Protein AF-J4TBN6-F1 (afdb_monomer_lite)

Foldseek 3Di:
DDDPPPPPDPPDPVVVVVVVPDDDDDDDPVRLVVQLVVQQVCCCPVVVDGDDSVVSSVVVVVCCVPCVVVVVVVVVVVVVVVVVVVVVVVVVVVVVVDDDDPDPPPDD

Structure (mmCIF, N/CA/C/O backbone):
data_AF-J4TBN6-F1
#
_entry.id   AF-J4TBN6-F1
#
loop_
_atom_site.group_PDB
_atom_site.id
_atom_site.type_symbol
_atom_site.label_atom_id
_atom_site.label_alt_id
_atom_site.label_comp_id
_atom_site.label_asym_id
_atom_site.label_entity_id
_atom_site.label_seq_id
_atom_site.pdbx_PDB_ins_code
_atom_site.Cartn_x
_atom_site.Cartn_y
_atom_site.Cartn_z
_atom_site.occupancy
_atom_site.B_iso_or_equiv
_atom_site.auth_seq_id
_atom_site.auth_comp_id
_atom_site.auth_asym_id
_atom_site.auth_atom_id
_atom_site.pdbx_PDB_model_num
ATOM 1 N N . MET A 1 1 ? -21.302 -51.324 3.149 1.00 40.00 1 MET A N 1
ATOM 2 C CA . MET A 1 1 ? -21.276 -49.993 3.783 1.00 40.00 1 MET A CA 1
ATOM 3 C C . MET A 1 1 ? -19.807 -49.623 3.872 1.00 40.00 1 MET A C 1
ATOM 5 O O . MET A 1 1 ? -19.109 -50.168 4.711 1.00 40.00 1 MET A O 1
ATOM 9 N N . ILE A 1 2 ? -19.303 -48.912 2.863 1.00 38.12 2 ILE A N 1
ATOM 10 C CA . ILE A 1 2 ? -17.885 -48.548 2.760 1.00 38.12 2 ILE A CA 1
ATOM 11 C C . ILE A 1 2 ? -17.778 -47.158 3.381 1.00 38.12 2 ILE A C 1
ATOM 13 O O . ILE A 1 2 ? -18.569 -46.279 3.044 1.00 38.12 2 ILE A O 1
ATOM 17 N N . ASP A 1 3 ? -16.876 -47.028 4.341 1.00 37.00 3 ASP A N 1
ATOM 18 C CA . ASP A 1 3 ? -16.615 -45.826 5.123 1.00 37.00 3 ASP A CA 1
ATOM 19 C C . ASP A 1 3 ? -16.312 -44.617 4.209 1.00 37.00 3 ASP A C 1
ATOM 21 O O . ASP A 1 3 ? -15.371 -44.651 3.417 1.00 37.00 3 ASP A O 1
ATOM 25 N N . GLN A 1 4 ? -17.134 -43.562 4.284 1.00 44.75 4 GLN A N 1
ATOM 26 C CA . GLN A 1 4 ? -16.986 -42.313 3.513 1.00 44.75 4 GLN A CA 1
ATOM 27 C C . GLN A 1 4 ? -16.010 -41.312 4.167 1.00 44.75 4 GLN A C 1
ATOM 29 O O . GLN A 1 4 ? -15.967 -40.146 3.781 1.00 44.75 4 GLN A O 1
ATOM 34 N N . SER A 1 5 ? -15.199 -41.736 5.139 1.00 44.50 5 SER A N 1
ATOM 35 C CA . SER A 1 5 ? -14.432 -40.815 5.993 1.00 44.50 5 SER A CA 1
ATOM 36 C C . SER A 1 5 ? -13.014 -40.462 5.520 1.00 44.50 5 SER A C 1
ATOM 38 O O . SER A 1 5 ? -12.259 -39.874 6.289 1.00 44.50 5 SER A O 1
ATOM 40 N N . ILE A 1 6 ? -12.611 -40.756 4.278 1.00 46.12 6 ILE A N 1
ATOM 41 C CA . ILE A 1 6 ? -11.273 -40.375 3.778 1.00 46.12 6 ILE A CA 1
ATOM 42 C C . ILE A 1 6 ? -11.403 -39.501 2.531 1.00 46.12 6 ILE A C 1
ATOM 44 O O . ILE A 1 6 ? -11.061 -39.885 1.418 1.00 46.12 6 ILE A O 1
ATOM 48 N N . SER A 1 7 ? -11.915 -38.290 2.741 1.00 46.50 7 SER A N 1
ATOM 49 C CA . SER A 1 7 ? -11.823 -37.180 1.789 1.00 46.50 7 SER A CA 1
ATOM 50 C C . SER A 1 7 ? -11.083 -36.005 2.432 1.00 46.50 7 SER A C 1
ATOM 52 O O . SER A 1 7 ? -11.574 -34.878 2.440 1.00 46.50 7 SER A O 1
ATOM 54 N N . LEU A 1 8 ? -9.905 -36.263 3.007 1.00 50.66 8 LEU A N 1
ATOM 55 C CA . LEU A 1 8 ? -8.984 -35.216 3.446 1.00 50.66 8 LEU A CA 1
ATOM 56 C C . LEU A 1 8 ? -7.649 -35.348 2.702 1.00 50.66 8 LEU A C 1
ATOM 58 O O . LEU A 1 8 ? -7.060 -36.422 2.646 1.00 50.66 8 LEU A O 1
ATOM 62 N N . ASN A 1 9 ? -7.193 -34.206 2.184 1.00 48.22 9 ASN A N 1
ATOM 63 C CA . ASN A 1 9 ? -5.917 -33.928 1.519 1.00 48.22 9 ASN A CA 1
ATOM 64 C C . ASN A 1 9 ? -5.748 -34.370 0.060 1.00 48.22 9 ASN A C 1
ATOM 66 O O . ASN A 1 9 ? -4.960 -35.248 -0.274 1.00 48.22 9 ASN A O 1
ATOM 70 N N . HIS A 1 10 ? -6.375 -33.602 -0.834 1.00 48.94 10 HIS A N 1
ATOM 71 C CA . HIS A 1 10 ? -5.890 -33.414 -2.206 1.00 48.94 10 HIS A CA 1
ATOM 72 C C . HIS A 1 10 ? -5.493 -31.945 -2.450 1.00 48.94 10 HIS A C 1
ATOM 74 O O . HIS A 1 10 ? -5.914 -31.313 -3.416 1.00 48.94 10 HIS A O 1
ATOM 80 N N . GLN A 1 11 ? -4.712 -31.359 -1.534 1.00 49.50 11 GLN A N 1
ATOM 81 C CA . GLN A 1 11 ? -4.105 -30.046 -1.768 1.00 49.50 11 GLN A CA 1
ATOM 82 C C . GLN A 1 11 ? -3.011 -30.194 -2.836 1.00 49.50 11 GLN A C 1
ATOM 84 O O . GLN A 1 11 ? -1.988 -30.833 -2.604 1.00 49.50 11 GLN A O 1
ATOM 89 N N . SER A 1 12 ? -3.248 -29.634 -4.025 1.00 54.91 12 SER A N 1
ATOM 90 C CA . SER A 1 12 ? -2.287 -29.629 -5.133 1.00 54.91 12 SER A CA 1
ATOM 91 C C . SER A 1 12 ? -0.960 -28.959 -4.721 1.00 54.91 12 SER A C 1
ATOM 93 O O . SER A 1 12 ? -1.002 -27.930 -4.039 1.00 54.91 12 SER A O 1
ATOM 95 N N . PRO A 1 13 ? 0.207 -29.471 -5.164 1.00 59.28 13 PRO A N 1
ATOM 96 C CA . PRO A 1 13 ? 1.528 -28.976 -4.752 1.00 59.28 13 PRO A CA 1
ATOM 97 C C . PRO A 1 13 ? 1.748 -27.469 -4.981 1.00 59.28 13 PRO A C 1
ATOM 99 O O . PRO A 1 13 ? 2.519 -26.837 -4.260 1.00 59.28 13 PRO A O 1
ATOM 102 N N . ASP A 1 14 ? 1.048 -26.874 -5.948 1.00 61.84 14 ASP A N 1
ATOM 103 C CA . ASP A 1 14 ? 1.165 -25.450 -6.276 1.00 61.84 14 ASP A CA 1
ATOM 104 C C . ASP A 1 14 ? 0.526 -24.516 -5.234 1.00 61.84 14 ASP A C 1
ATOM 106 O O . ASP A 1 14 ? 0.963 -23.373 -5.094 1.00 61.84 14 ASP A O 1
ATOM 110 N N . ARG A 1 15 ? -0.462 -24.984 -4.453 1.00 59.94 15 ARG A N 1
ATOM 111 C CA . ARG A 1 15 ? -1.034 -24.198 -3.340 1.00 59.94 15 ARG A CA 1
ATOM 112 C C . ARG A 1 15 ? -0.039 -24.047 -2.191 1.00 59.94 15 ARG A C 1
ATOM 114 O O . ARG A 1 15 ? 0.162 -22.932 -1.721 1.00 59.94 15 ARG A O 1
ATOM 121 N N . ILE A 1 16 ? 0.638 -25.139 -1.831 1.00 60.50 16 ILE A N 1
ATOM 122 C CA . ILE A 1 16 ? 1.625 -25.172 -0.741 1.00 60.50 16 ILE A CA 1
ATOM 123 C C . ILE A 1 16 ? 2.788 -24.216 -1.043 1.00 60.50 16 ILE A C 1
ATOM 125 O O . ILE A 1 16 ? 3.156 -23.408 -0.196 1.00 60.50 16 ILE A O 1
ATOM 129 N N . ARG A 1 17 ? 3.302 -24.215 -2.284 1.00 63.88 17 ARG A N 1
ATOM 130 C CA . ARG A 1 17 ? 4.362 -23.273 -2.695 1.00 63.88 17 ARG A CA 1
ATOM 131 C C . ARG A 1 17 ? 3.918 -21.815 -2.635 1.00 63.88 17 ARG A C 1
ATOM 133 O O . ARG A 1 17 ? 4.703 -20.948 -2.274 1.00 63.88 17 ARG A O 1
ATOM 140 N N . LYS A 1 18 ? 2.672 -21.522 -3.008 1.00 59.19 18 LYS A N 1
ATOM 141 C CA . LYS A 1 18 ? 2.157 -20.149 -3.000 1.00 59.19 18 LYS A CA 1
ATOM 142 C C . LYS A 1 18 ? 2.018 -19.606 -1.575 1.00 59.19 18 LYS A C 1
ATOM 144 O O . LYS A 1 18 ? 2.374 -18.457 -1.332 1.00 59.19 18 LYS A O 1
ATOM 149 N N . GLU A 1 19 ? 1.543 -20.434 -0.649 1.00 56.00 19 GLU A N 1
ATOM 150 C CA . GLU A 1 19 ? 1.407 -20.100 0.775 1.00 56.00 19 GLU A CA 1
ATOM 151 C C . GLU A 1 19 ? 2.773 -19.953 1.472 1.00 56.00 19 GLU A C 1
ATOM 153 O O . GLU A 1 19 ? 2.926 -19.093 2.333 1.00 56.00 19 GLU A O 1
ATOM 158 N N . GLU A 1 20 ? 3.793 -20.707 1.050 1.00 59.59 20 GLU A N 1
ATOM 159 C CA . GLU A 1 20 ? 5.168 -20.589 1.564 1.00 59.59 20 GLU A CA 1
ATOM 160 C C . GLU A 1 20 ? 5.874 -19.291 1.112 1.00 59.59 20 GLU A C 1
ATOM 162 O O . GLU A 1 20 ? 6.689 -18.728 1.846 1.00 59.59 20 GLU A O 1
ATOM 167 N N . ILE A 1 21 ? 5.534 -18.776 -0.076 1.00 65.19 21 ILE A N 1
ATOM 168 C CA . ILE A 1 21 ? 6.125 -17.547 -0.638 1.00 65.19 21 ILE A CA 1
ATOM 169 C C . ILE A 1 21 ? 5.387 -16.290 -0.148 1.00 65.19 21 ILE A C 1
ATOM 171 O O . ILE A 1 21 ? 6.007 -15.247 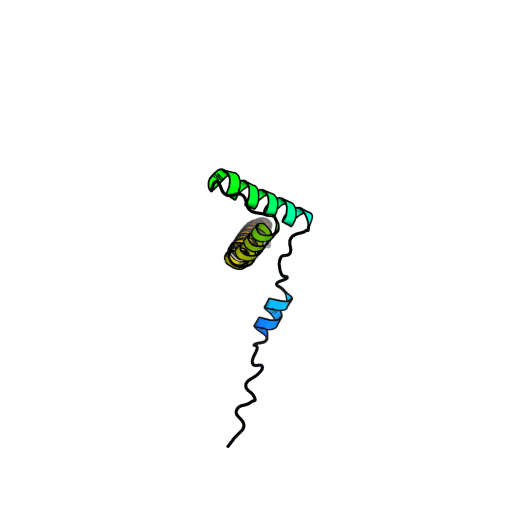0.081 1.00 65.19 21 ILE A O 1
ATOM 175 N N . MET A 1 22 ? 4.064 -16.363 0.020 1.00 64.94 22 MET A N 1
ATOM 176 C CA . MET A 1 22 ? 3.248 -15.223 0.435 1.00 64.94 22 MET A CA 1
ATOM 177 C C . MET A 1 22 ? 3.230 -15.082 1.956 1.00 64.94 22 MET A C 1
ATOM 179 O O . MET A 1 22 ? 2.333 -15.574 2.639 1.00 64.94 22 MET A O 1
ATOM 183 N N . LYS A 1 23 ? 4.198 -14.339 2.498 1.00 68.69 23 LYS A N 1
ATOM 184 C CA . LYS A 1 23 ? 4.114 -13.892 3.891 1.00 68.69 23 LYS A CA 1
ATOM 185 C C . LYS A 1 23 ? 2.915 -12.970 4.072 1.00 68.69 23 LYS A C 1
ATOM 187 O O . LYS A 1 23 ? 2.710 -12.045 3.283 1.00 68.69 23 LYS A O 1
ATOM 192 N N . LYS A 1 24 ? 2.167 -13.193 5.154 1.00 70.69 24 LYS A N 1
ATOM 193 C CA . LYS A 1 24 ? 1.173 -12.231 5.625 1.00 70.69 24 LYS A CA 1
ATOM 194 C C . LYS A 1 24 ? 1.874 -10.888 5.831 1.00 70.69 24 LYS A C 1
ATOM 196 O O . LYS A 1 24 ? 2.924 -10.826 6.472 1.00 70.69 24 LYS A O 1
ATOM 201 N N . ILE A 1 25 ? 1.324 -9.833 5.241 1.00 77.81 25 ILE A N 1
ATOM 202 C CA . ILE A 1 25 ? 1.830 -8.481 5.458 1.00 77.81 25 ILE A CA 1
ATOM 203 C C . ILE A 1 25 ? 1.394 -8.077 6.861 1.00 77.81 25 ILE A C 1
ATOM 205 O O . ILE A 1 25 ? 0.201 -7.974 7.138 1.00 77.81 25 ILE A O 1
ATOM 209 N N . GLU A 1 26 ? 2.365 -7.874 7.741 1.00 82.50 26 GLU A N 1
ATOM 210 C CA . GLU A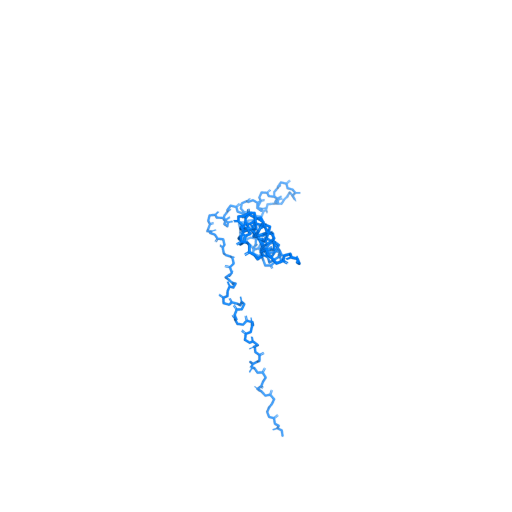 1 26 ? 2.129 -7.391 9.095 1.00 82.50 26 GLU A CA 1
ATOM 211 C C . GLU A 1 26 ? 2.669 -5.972 9.230 1.00 82.50 26 GLU A C 1
ATOM 213 O O . GLU A 1 26 ? 3.800 -5.671 8.841 1.00 82.50 26 GLU A O 1
ATOM 218 N N . PHE A 1 27 ? 1.851 -5.084 9.787 1.00 87.38 27 PHE A N 1
ATOM 219 C CA . PHE A 1 27 ? 2.292 -3.738 10.118 1.00 87.38 27 PHE A CA 1
ATOM 220 C C . PHE A 1 27 ? 3.217 -3.769 11.336 1.00 87.38 27 PHE A C 1
ATOM 222 O O . PHE A 1 27 ? 2.975 -4.502 12.297 1.00 87.38 27 PHE A O 1
ATOM 229 N N . SER A 1 28 ? 4.236 -2.903 11.344 1.00 93.31 28 SER A N 1
ATOM 230 C CA . SER A 1 28 ? 4.940 -2.599 12.592 1.00 93.31 28 SER A CA 1
ATOM 231 C C . SER A 1 28 ? 3.965 -1.974 13.598 1.00 93.31 28 SER A C 1
ATOM 233 O O . SER A 1 28 ? 2.929 -1.417 13.217 1.00 93.31 28 SER A O 1
ATOM 235 N N . LYS A 1 29 ? 4.293 -2.028 14.893 1.00 93.19 29 LYS A N 1
ATOM 236 C CA . LYS A 1 29 ? 3.440 -1.438 15.939 1.00 93.19 29 LYS A CA 1
ATOM 237 C C . LYS A 1 29 ? 3.229 0.061 15.715 1.00 93.19 29 LYS A C 1
ATOM 239 O O . LYS A 1 29 ? 2.124 0.568 15.891 1.00 93.19 29 LYS A O 1
ATOM 244 N N . GLU A 1 30 ? 4.273 0.752 15.275 1.00 95.69 30 GLU A N 1
ATOM 245 C CA . GLU A 1 30 ? 4.283 2.186 14.990 1.00 95.69 30 GLU A CA 1
ATOM 246 C C . GLU A 1 30 ? 3.417 2.509 13.766 1.00 95.69 30 GLU A C 1
ATOM 248 O O . GLU A 1 30 ? 2.606 3.440 13.796 1.00 95.69 30 GLU A O 1
ATOM 253 N N . ALA A 1 31 ? 3.538 1.705 12.703 1.00 95.31 31 ALA A N 1
ATOM 254 C CA . ALA A 1 31 ? 2.708 1.834 11.511 1.00 95.31 31 ALA A CA 1
ATOM 255 C C . ALA A 1 31 ? 1.228 1.594 11.838 1.00 95.31 31 ALA A C 1
ATOM 257 O O . ALA A 1 31 ? 0.384 2.423 11.490 1.00 95.31 31 ALA A O 1
ATOM 258 N N . LYS A 1 32 ? 0.915 0.524 12.585 1.00 95.56 32 LYS A N 1
ATOM 259 C CA . LYS A 1 32 ? -0.454 0.219 13.024 1.00 95.56 32 LYS A CA 1
ATOM 260 C C . LYS A 1 32 ? -1.042 1.384 13.821 1.00 95.56 32 LYS A C 1
ATOM 262 O O . LYS A 1 32 ? -2.124 1.858 13.487 1.00 95.56 32 LYS A O 1
ATOM 267 N N . ALA A 1 33 ? -0.311 1.907 14.809 1.00 97.12 33 ALA A N 1
ATOM 268 C CA . ALA A 1 33 ? -0.758 3.041 15.621 1.00 97.12 33 ALA A CA 1
ATOM 269 C C . ALA A 1 33 ? -1.036 4.301 14.779 1.00 97.12 33 ALA A C 1
ATOM 271 O O . ALA A 1 33 ? -2.025 5.003 15.005 1.00 97.12 33 ALA A O 1
ATOM 272 N N . THR A 1 34 ? -0.197 4.567 13.776 1.00 98.19 34 THR A N 1
ATOM 273 C CA . THR A 1 34 ? -0.347 5.717 12.869 1.00 98.19 34 THR A CA 1
ATOM 274 C C . THR A 1 34 ? -1.597 5.592 11.997 1.00 98.19 34 THR A C 1
ATOM 276 O O . THR A 1 34 ? -2.359 6.554 11.847 1.00 98.19 34 THR A O 1
ATOM 279 N N . ILE A 1 35 ? -1.839 4.399 11.450 1.00 97.31 35 ILE A N 1
ATOM 280 C CA . ILE A 1 35 ? -3.012 4.121 10.618 1.00 97.31 35 ILE A CA 1
ATOM 281 C C . ILE A 1 35 ? -4.285 4.182 11.466 1.00 97.31 35 ILE A C 1
ATOM 283 O O . ILE A 1 35 ? -5.228 4.873 11.093 1.00 97.31 35 ILE A O 1
ATOM 287 N N . VAL A 1 36 ? -4.286 3.555 12.644 1.00 98.12 36 VAL A N 1
ATOM 288 C CA . VAL A 1 36 ? -5.406 3.598 13.598 1.00 98.12 36 VAL A CA 1
ATOM 289 C C . VAL A 1 36 ? -5.763 5.035 13.974 1.00 98.12 36 VAL A C 1
ATOM 291 O O . VAL A 1 36 ? -6.933 5.403 13.949 1.00 98.12 36 VAL A O 1
ATOM 294 N N . SER A 1 37 ? -4.768 5.878 14.264 1.00 98.25 37 SER A N 1
ATOM 295 C CA . SER A 1 37 ? -4.988 7.306 14.527 1.00 98.25 37 SER A CA 1
ATOM 296 C C . SER A 1 37 ? -5.632 8.024 13.334 1.00 98.25 37 SER A C 1
ATOM 298 O O . SER A 1 37 ? -6.538 8.839 13.504 1.00 98.25 37 SER A O 1
ATOM 300 N N . SER A 1 38 ? -5.220 7.680 12.112 1.00 98.38 38 SER A N 1
ATOM 301 C CA . SER A 1 38 ? -5.777 8.263 10.888 1.00 98.38 38 SER A CA 1
ATOM 302 C C . SER A 1 38 ? -7.218 7.817 10.624 1.00 98.38 38 SER A C 1
ATOM 304 O O . SER A 1 38 ? -8.035 8.652 10.248 1.00 98.38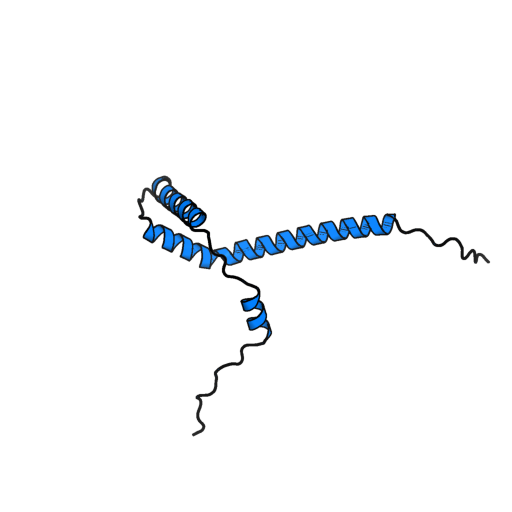 38 SER A O 1
ATOM 306 N N . ILE A 1 39 ? -7.550 6.545 10.877 1.00 98.25 39 ILE A N 1
ATOM 307 C CA . ILE A 1 39 ? -8.924 6.022 10.789 1.00 98.25 39 ILE A CA 1
ATOM 308 C C . ILE A 1 39 ? -9.827 6.766 11.776 1.00 98.25 39 ILE A C 1
ATOM 310 O O . ILE A 1 39 ? -10.871 7.276 11.383 1.00 98.25 39 ILE A O 1
ATOM 314 N N . ARG A 1 40 ? -9.401 6.899 13.039 1.00 98.38 40 ARG A N 1
ATOM 315 C CA . ARG A 1 40 ? -10.154 7.644 14.062 1.00 98.38 40 ARG A CA 1
ATOM 316 C C . ARG A 1 40 ? -10.412 9.083 13.637 1.00 98.38 40 ARG A C 1
ATOM 318 O O . ARG A 1 40 ? -11.548 9.536 13.699 1.00 98.38 40 ARG A O 1
ATOM 325 N N . ARG A 1 41 ? -9.371 9.768 13.150 1.00 98.38 41 ARG A N 1
ATOM 326 C CA . ARG A 1 41 ? -9.489 11.146 12.660 1.00 98.38 41 ARG A CA 1
ATOM 327 C C . ARG A 1 41 ? -10.482 11.251 11.508 1.00 98.38 41 ARG A C 1
ATOM 329 O O . ARG A 1 41 ? -11.291 12.160 11.524 1.00 98.38 41 ARG A O 1
ATOM 336 N N . TYR A 1 42 ? -10.445 10.331 10.546 1.00 98.50 42 TYR A N 1
ATOM 337 C CA . TYR A 1 42 ? -11.393 10.331 9.430 1.00 98.50 42 TYR A CA 1
ATOM 338 C C . TYR A 1 42 ? -12.845 10.181 9.906 1.00 98.50 42 TYR A C 1
ATOM 340 O O . TYR A 1 42 ? -13.721 10.899 9.440 1.00 98.50 42 TYR A O 1
ATOM 348 N N . PHE A 1 43 ? -13.108 9.284 10.861 1.00 98.31 43 PHE A N 1
ATOM 349 C CA . PHE A 1 43 ? -14.444 9.137 11.447 1.00 98.31 43 PHE A CA 1
ATOM 350 C C . PHE A 1 43 ? -14.905 10.417 12.156 1.00 98.31 43 PHE A C 1
ATOM 352 O O . PHE A 1 43 ? -16.050 10.832 11.991 1.00 98.31 43 PHE A O 1
ATOM 359 N N . GLU A 1 44 ? -14.008 11.073 12.892 1.00 97.94 44 GLU A N 1
ATOM 360 C CA . GLU A 1 44 ? -14.327 12.321 13.585 1.00 97.94 44 GLU A CA 1
ATOM 361 C C . GLU A 1 44 ? -14.568 13.478 12.605 1.00 97.94 44 GLU A C 1
ATOM 363 O O . GLU A 1 44 ? -15.514 14.236 12.795 1.00 97.94 44 GLU A O 1
ATOM 368 N N . THR A 1 45 ? -13.753 13.620 11.553 1.00 98.25 45 THR A N 1
ATOM 369 C CA . THR A 1 45 ? -13.839 14.769 10.634 1.00 98.25 45 THR A CA 1
ATOM 370 C C . THR A 1 45 ? -14.890 14.603 9.547 1.00 98.25 45 THR A C 1
ATOM 372 O O . THR A 1 45 ? -15.580 15.567 9.229 1.00 98.25 45 THR A O 1
ATOM 375 N N . GLU A 1 46 ? -15.020 13.406 8.975 1.00 98.31 46 GLU A N 1
ATOM 376 C CA . GLU A 1 46 ? -15.874 13.177 7.804 1.00 98.31 46 GLU A CA 1
ATOM 377 C C . GLU A 1 46 ? -17.235 12.584 8.163 1.00 98.31 46 GLU A C 1
ATOM 379 O O . GLU A 1 46 ? -18.192 12.745 7.408 1.00 98.31 46 GLU A O 1
ATOM 384 N N . LEU A 1 47 ? -17.331 11.875 9.292 1.00 97.62 47 LEU A N 1
ATOM 385 C CA . LEU A 1 47 ? -18.539 11.137 9.677 1.00 97.62 47 LEU A CA 1
ATOM 386 C C . LEU A 1 47 ? -19.185 11.656 10.969 1.00 97.62 47 LEU A C 1
ATOM 388 O O . LEU A 1 47 ? -20.227 11.128 11.352 1.00 97.62 47 LEU A O 1
ATOM 392 N N . ASP A 1 48 ? -18.590 12.661 11.626 1.00 97.62 48 ASP A N 1
ATOM 393 C CA . ASP A 1 48 ? -19.017 13.201 12.930 1.00 97.62 48 ASP A CA 1
ATOM 394 C C . ASP A 1 48 ? -19.201 12.096 13.994 1.00 97.62 48 ASP A C 1
ATOM 396 O O . ASP A 1 48 ? -20.125 12.095 14.810 1.00 97.62 48 ASP A O 1
ATOM 400 N N . GLN A 1 49 ? -18.326 11.085 13.954 1.00 97.62 49 GLN A N 1
ATOM 401 C CA . GLN A 1 49 ? -18.353 9.932 14.851 1.00 97.62 49 GLN A CA 1
ATOM 402 C C . GLN A 1 49 ? -17.003 9.758 15.534 1.00 97.62 49 GLN A C 1
ATOM 404 O O . GLN A 1 49 ? -15.980 9.596 14.880 1.00 97.62 49 GLN A O 1
ATOM 409 N N . SER A 1 50 ? -16.985 9.704 16.867 1.00 96.94 50 SER A N 1
ATOM 410 C CA . SER A 1 50 ? -15.771 9.318 17.590 1.00 96.94 50 SER A CA 1
ATOM 411 C C . SER A 1 50 ? -15.752 7.811 17.816 1.00 96.94 50 SER A C 1
ATOM 413 O O . SER A 1 50 ? -16.681 7.237 18.390 1.00 96.94 50 SER A O 1
ATOM 415 N N . ILE A 1 51 ? -14.671 7.166 17.379 1.00 97.88 51 ILE A N 1
ATOM 416 C CA . ILE A 1 51 ? -14.428 5.742 17.603 1.00 97.88 51 ILE A CA 1
ATOM 417 C C . ILE A 1 51 ? -13.142 5.524 18.403 1.00 97.88 51 ILE A C 1
ATOM 419 O O . ILE A 1 51 ? -12.147 6.251 18.294 1.00 97.88 51 ILE A O 1
ATOM 423 N N . GLY A 1 52 ? -13.170 4.492 19.246 1.00 97.62 52 GLY A N 1
ATOM 424 C CA . GLY A 1 52 ? -12.028 4.094 20.061 1.00 97.62 52 GLY A CA 1
ATOM 425 C C . GLY A 1 52 ? -10.918 3.417 19.252 1.00 97.62 52 GLY A C 1
ATOM 426 O O . GLY A 1 52 ? -11.075 3.084 18.076 1.00 97.62 52 GLY A O 1
ATOM 427 N N . VAL A 1 53 ? -9.795 3.151 19.921 1.00 97.50 53 VAL A N 1
ATOM 428 C CA . VAL A 1 53 ? -8.636 2.451 19.339 1.00 97.50 53 VAL A CA 1
ATOM 429 C C . VAL A 1 53 ? -9.014 1.047 18.861 1.00 97.50 53 VAL A C 1
ATOM 431 O O . VAL A 1 53 ? -8.740 0.708 17.718 1.00 97.50 53 VAL A O 1
ATOM 434 N N . LEU A 1 54 ? -9.709 0.261 19.690 1.00 97.62 54 LEU A N 1
ATOM 435 C CA . LEU A 1 54 ? -10.027 -1.133 19.368 1.00 97.62 54 LEU A CA 1
ATOM 436 C C . LEU A 1 54 ? -10.955 -1.288 18.139 1.00 97.62 54 LEU A C 1
ATOM 438 O O . LEU A 1 54 ? -10.585 -2.030 17.234 1.00 97.62 54 LEU A O 1
ATOM 442 N N . PRO A 1 55 ? -12.092 -0.566 18.016 1.00 97.69 55 PRO A N 1
ATOM 443 C CA . PRO A 1 55 ? -12.888 -0.591 16.784 1.00 97.69 55 PRO A CA 1
ATOM 444 C C . PRO A 1 55 ? -12.100 -0.162 15.541 1.00 97.69 55 PRO A C 1
ATOM 446 O O . PRO A 1 55 ? -12.298 -0.708 14.463 1.00 97.69 55 PRO A O 1
ATOM 449 N N . SER A 1 56 ? -11.180 0.791 15.695 1.00 98.00 56 SER A N 1
ATOM 450 C CA . SER A 1 56 ? -10.336 1.262 14.594 1.00 98.00 56 SER A CA 1
ATOM 451 C C . SER A 1 56 ? -9.311 0.216 14.159 1.00 98.00 56 SER A C 1
ATOM 453 O O . SER A 1 56 ? -9.024 0.102 12.971 1.00 98.00 56 SER A O 1
ATOM 455 N N . GLU A 1 57 ? -8.777 -0.567 15.099 1.00 97.25 57 GLU A N 1
ATOM 456 C CA . GLU A 1 57 ? -7.941 -1.725 14.779 1.00 97.25 57 GLU A CA 1
ATOM 457 C C . GLU A 1 57 ? -8.730 -2.795 14.024 1.00 97.25 57 GLU A C 1
ATOM 459 O O . GLU A 1 57 ? -8.237 -3.295 13.020 1.00 97.25 57 GLU A O 1
ATOM 464 N N . PHE A 1 58 ? -9.968 -3.088 14.430 1.00 96.81 58 PHE A N 1
ATOM 465 C CA . PHE A 1 58 ? -10.810 -4.041 13.700 1.00 96.81 58 PHE A CA 1
ATOM 466 C C . PHE A 1 58 ? -11.149 -3.569 12.287 1.00 96.81 58 PHE A C 1
ATOM 468 O O . PHE A 1 58 ? -11.156 -4.376 11.363 1.00 96.81 58 PHE A O 1
ATOM 475 N N . LEU A 1 59 ? -11.397 -2.270 12.098 1.00 96.88 59 LEU A N 1
ATOM 476 C CA . LEU A 1 59 ? -11.595 -1.700 10.764 1.00 96.88 59 LEU A CA 1
ATOM 477 C C . LEU A 1 59 ? -10.334 -1.818 9.906 1.00 96.88 59 LEU A C 1
ATOM 479 O O . LEU A 1 59 ? -10.431 -2.163 8.732 1.00 96.88 59 LEU A O 1
ATOM 483 N N . LEU A 1 60 ? -9.156 -1.556 10.482 1.00 95.62 60 LEU A N 1
ATOM 484 C CA . LEU A 1 60 ? -7.888 -1.761 9.785 1.00 95.62 60 LEU A CA 1
ATOM 485 C C . LEU A 1 60 ? -7.725 -3.220 9.349 1.00 95.62 60 LEU A C 1
ATOM 487 O O . LEU A 1 60 ? -7.417 -3.462 8.185 1.00 95.62 60 LEU A O 1
ATOM 491 N N . ASP A 1 61 ? -7.953 -4.170 10.255 1.00 93.88 61 ASP A N 1
ATOM 492 C CA . ASP A 1 61 ? -7.823 -5.598 9.960 1.00 93.88 61 ASP A CA 1
ATOM 493 C C . ASP A 1 61 ? -8.829 -6.028 8.873 1.00 93.88 61 ASP A C 1
ATOM 495 O O . ASP A 1 61 ? -8.447 -6.678 7.902 1.00 93.88 61 ASP A O 1
ATOM 499 N N . PHE A 1 62 ? -10.081 -5.561 8.954 1.00 95.31 62 PHE A N 1
ATOM 500 C CA . PHE A 1 62 ? -11.105 -5.796 7.932 1.00 95.31 62 PHE A CA 1
ATOM 501 C C . PHE A 1 62 ? -10.682 -5.278 6.550 1.00 95.31 62 PHE A C 1
ATOM 503 O O . PHE A 1 62 ? -10.740 -6.013 5.568 1.00 95.31 62 PHE A O 1
ATOM 510 N N . PHE A 1 63 ? -10.216 -4.030 6.448 1.00 94.25 63 PHE A N 1
ATOM 511 C CA . PHE A 1 63 ? -9.767 -3.495 5.161 1.00 94.25 63 PHE A CA 1
ATOM 512 C C . PHE A 1 63 ? -8.507 -4.200 4.650 1.00 94.25 63 PHE A C 1
ATOM 514 O O . PHE A 1 63 ? -8.381 -4.437 3.450 1.00 94.25 63 PHE A O 1
ATOM 521 N N . ALA A 1 64 ? -7.574 -4.559 5.531 1.00 91.44 64 ALA A N 1
ATOM 522 C CA . ALA A 1 64 ? -6.388 -5.306 5.131 1.00 91.44 64 ALA A CA 1
ATOM 523 C C . ALA A 1 64 ? -6.763 -6.648 4.4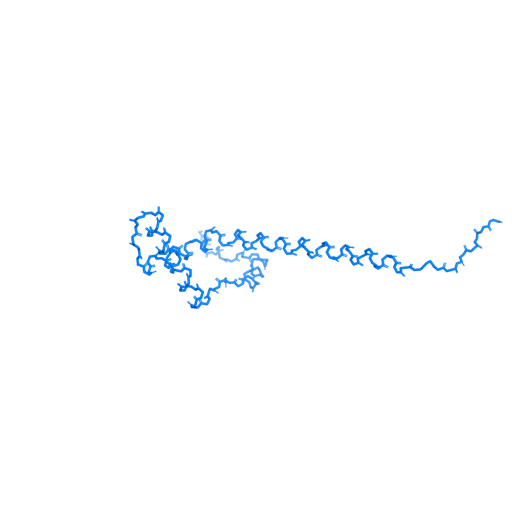77 1.00 91.44 64 ALA A C 1
ATOM 525 O O . ALA A 1 64 ? -6.191 -6.990 3.439 1.00 91.44 64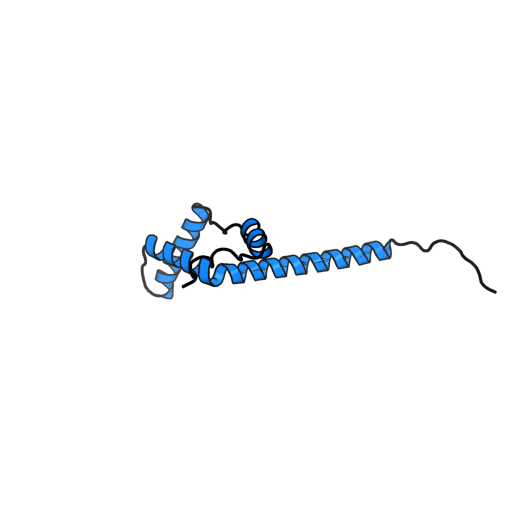 ALA A O 1
ATOM 526 N N . ASP A 1 65 ? -7.755 -7.349 5.025 1.00 89.88 65 ASP A N 1
ATOM 527 C CA . ASP A 1 65 ? -8.227 -8.627 4.491 1.00 89.88 65 ASP A CA 1
ATOM 528 C C . ASP A 1 65 ? -9.052 -8.458 3.198 1.00 89.88 65 ASP A C 1
ATOM 530 O O . ASP A 1 65 ? -8.815 -9.175 2.224 1.00 89.88 65 ASP A O 1
ATOM 534 N N . GLU A 1 66 ? -9.959 -7.476 3.137 1.00 93.69 66 GLU A N 1
ATOM 535 C CA . GLU A 1 66 ? -10.862 -7.293 1.988 1.00 93.69 66 GLU A CA 1
ATOM 536 C C . GLU A 1 66 ? -10.180 -6.667 0.763 1.00 93.69 66 GLU A C 1
ATOM 538 O O . GLU A 1 66 ? -10.414 -7.082 -0.373 1.00 93.69 66 GLU A O 1
ATOM 543 N N . ILE A 1 67 ? -9.332 -5.651 0.962 1.00 92.50 67 ILE A N 1
ATOM 544 C CA . ILE A 1 67 ? -8.748 -4.871 -0.145 1.00 92.50 67 ILE A CA 1
ATOM 545 C C . ILE A 1 67 ? -7.227 -4.993 -0.250 1.00 92.50 67 ILE A C 1
ATOM 547 O O . ILE A 1 67 ? -6.664 -4.663 -1.299 1.00 92.50 67 ILE A O 1
ATOM 551 N N . GLY A 1 68 ? -6.536 -5.504 0.774 1.00 90.31 68 GLY A N 1
ATOM 552 C CA . GLY A 1 68 ? -5.071 -5.560 0.795 1.00 90.31 68 GLY A CA 1
ATOM 553 C C . GLY A 1 68 ? -4.476 -6.374 -0.356 1.00 90.31 68 GLY A C 1
ATOM 554 O O . GLY A 1 68 ? -3.539 -5.922 -1.018 1.00 90.31 68 GLY A O 1
ATOM 555 N N . ALA A 1 69 ? -5.062 -7.535 -0.670 1.00 90.06 69 ALA A N 1
ATOM 556 C CA . ALA A 1 69 ? -4.599 -8.381 -1.771 1.00 90.06 69 ALA A CA 1
ATOM 557 C C . ALA A 1 69 ? -4.729 -7.695 -3.141 1.00 90.06 69 ALA A C 1
ATOM 559 O O . ALA A 1 69 ? -3.884 -7.897 -4.015 1.00 90.06 69 ALA A O 1
ATOM 560 N N . HIS A 1 70 ? -5.757 -6.866 -3.339 1.00 93.62 70 HIS A N 1
ATOM 561 C CA . HIS A 1 70 ? -5.955 -6.137 -4.591 1.00 93.62 70 HIS A CA 1
ATOM 562 C C . HIS A 1 70 ? -4.834 -5.120 -4.827 1.00 93.62 70 HIS A C 1
ATOM 564 O O . HIS A 1 70 ? -4.194 -5.156 -5.880 1.00 93.62 70 HIS A O 1
ATOM 570 N N . TYR A 1 71 ? -4.541 -4.279 -3.830 1.00 94.69 71 TYR A N 1
ATOM 571 C CA . TYR A 1 71 ? -3.455 -3.299 -3.917 1.00 94.69 71 TYR A CA 1
ATOM 572 C C . TYR A 1 71 ? -2.083 -3.963 -4.035 1.00 94.69 71 TYR A C 1
ATOM 574 O O . TYR A 1 71 ? -1.274 -3.556 -4.868 1.00 94.69 71 TYR A O 1
ATOM 582 N N . TYR A 1 72 ? -1.829 -5.020 -3.259 1.00 91.88 72 TYR A N 1
ATOM 583 C CA . TYR A 1 72 ? -0.564 -5.750 -3.319 1.00 91.88 72 TYR A CA 1
ATOM 584 C C . TYR A 1 72 ? -0.316 -6.364 -4.704 1.00 91.88 72 TYR A C 1
ATOM 586 O O . TYR A 1 72 ? 0.752 -6.185 -5.291 1.00 91.88 72 TYR A O 1
ATOM 594 N N . ASN A 1 73 ? -1.323 -7.041 -5.265 1.00 93.56 73 ASN A N 1
ATOM 595 C CA . ASN A 1 73 ? -1.216 -7.655 -6.586 1.00 93.56 73 ASN A CA 1
ATOM 596 C C . ASN A 1 73 ? -1.052 -6.613 -7.697 1.00 93.56 73 ASN A C 1
ATOM 598 O O . ASN A 1 73 ? -0.305 -6.860 -8.643 1.00 93.56 73 ASN A O 1
ATOM 602 N N . GLN A 1 74 ? -1.725 -5.463 -7.596 1.00 97.06 74 GLN A N 1
ATOM 603 C CA . GLN A 1 74 ? -1.525 -4.367 -8.542 1.00 97.06 74 GLN A CA 1
ATOM 604 C C . GLN A 1 74 ? -0.085 -3.847 -8.471 1.00 97.06 74 GLN A C 1
ATOM 606 O O . GLN A 1 74 ? 0.584 -3.792 -9.499 1.00 97.06 74 GLN A O 1
ATOM 611 N N . GLY A 1 75 ? 0.432 -3.585 -7.266 1.00 96.56 75 GLY A N 1
ATOM 612 C CA . GLY A 1 75 ? 1.815 -3.143 -7.078 1.00 96.56 75 GLY A CA 1
ATOM 613 C C . GLY A 1 75 ? 2.844 -4.131 -7.640 1.00 96.56 75 GLY A C 1
ATOM 614 O O . GLY A 1 75 ? 3.807 -3.718 -8.284 1.00 96.56 75 GLY A O 1
ATOM 615 N N . LEU A 1 76 ? 2.624 -5.441 -7.478 1.00 96.50 76 LEU A N 1
ATOM 616 C CA . LEU A 1 76 ? 3.477 -6.467 -8.091 1.00 96.50 76 LEU A CA 1
ATOM 617 C C . LEU A 1 76 ? 3.434 -6.441 -9.623 1.00 96.50 76 LEU A C 1
ATOM 619 O O . LEU A 1 76 ? 4.472 -6.588 -10.267 1.00 96.50 76 LEU A O 1
ATOM 623 N N . ARG A 1 77 ? 2.251 -6.256 -10.218 1.00 98.06 77 ARG A N 1
ATOM 624 C CA . ARG A 1 77 ? 2.108 -6.147 -11.678 1.00 98.06 77 ARG A CA 1
ATOM 625 C C . ARG A 1 77 ? 2.817 -4.907 -12.209 1.00 98.06 77 ARG A C 1
ATOM 627 O O . ARG A 1 77 ? 3.525 -5.012 -13.206 1.00 98.06 77 ARG A O 1
ATOM 634 N N . ASP A 1 78 ? 2.685 -3.779 -11.518 1.00 98.31 78 ASP A N 1
ATOM 635 C CA . ASP A 1 78 ? 3.346 -2.527 -11.889 1.00 98.31 78 ASP A CA 1
ATOM 636 C C . ASP A 1 78 ? 4.873 -2.660 -11.796 1.00 98.31 78 ASP A C 1
ATOM 638 O O . ASP A 1 78 ? 5.592 -2.250 -12.710 1.00 98.31 78 ASP A O 1
ATOM 642 N N . ALA A 1 79 ? 5.380 -3.306 -10.738 1.00 98.06 79 ALA A N 1
ATOM 643 C CA . ALA A 1 79 ? 6.802 -3.606 -10.587 1.00 98.06 79 ALA A CA 1
ATOM 644 C C . ALA A 1 79 ? 7.319 -4.527 -11.704 1.00 98.06 79 ALA A C 1
ATOM 646 O O . ALA A 1 79 ? 8.373 -4.265 -12.285 1.00 98.06 79 ALA A O 1
ATOM 647 N N . HIS A 1 80 ? 6.564 -5.573 -12.052 1.00 97.94 80 HIS A N 1
ATOM 648 C CA . HIS A 1 80 ? 6.912 -6.470 -13.151 1.00 97.94 80 HIS A CA 1
ATOM 649 C C . HIS A 1 80 ? 6.933 -5.737 -14.501 1.00 97.94 80 HIS A C 1
ATOM 651 O O . HIS A 1 80 ? 7.889 -5.874 -15.260 1.00 97.94 80 HIS A O 1
ATOM 657 N N . ALA A 1 81 ? 5.940 -4.889 -14.777 1.00 98.25 81 ALA A N 1
ATOM 658 C CA . ALA A 1 81 ? 5.908 -4.074 -15.990 1.00 98.25 81 ALA A CA 1
ATOM 659 C C . ALA A 1 81 ? 7.075 -3.072 -16.055 1.00 98.25 81 ALA A C 1
ATOM 661 O O . ALA A 1 81 ? 7.624 -2.816 -17.126 1.00 98.25 81 ALA A O 1
ATOM 662 N N . ALA A 1 82 ? 7.483 -2.496 -14.920 1.00 98.44 82 ALA A N 1
ATOM 663 C CA . ALA A 1 82 ? 8.663 -1.638 -14.853 1.00 98.44 82 ALA A CA 1
ATOM 664 C C . ALA A 1 82 ? 9.965 -2.407 -15.128 1.00 98.44 82 ALA A C 1
ATOM 666 O O . ALA A 1 82 ? 10.836 -1.886 -15.823 1.00 98.44 82 ALA A O 1
ATOM 667 N N . LEU A 1 83 ? 10.085 -3.639 -14.623 1.00 98.38 83 LEU A N 1
ATOM 668 C CA . LEU A 1 83 ? 11.225 -4.512 -14.898 1.00 98.38 83 LEU A CA 1
ATOM 669 C C . LEU A 1 83 ? 11.322 -4.865 -16.386 1.00 98.38 83 LEU A C 1
ATOM 671 O O . LEU A 1 83 ? 12.396 -4.721 -16.960 1.00 98.38 83 LEU A O 1
ATOM 675 N N . LEU A 1 84 ? 10.216 -5.287 -17.007 1.00 98.19 84 LEU A N 1
ATOM 676 C CA . LEU A 1 84 ? 10.205 -5.679 -18.420 1.00 98.19 84 LEU A CA 1
ATOM 677 C C . LEU A 1 84 ? 10.674 -4.546 -19.334 1.00 98.19 84 LEU A C 1
ATOM 679 O O . LEU A 1 84 ? 11.521 -4.780 -20.186 1.00 98.19 84 LEU A O 1
ATOM 683 N N . ARG A 1 85 ? 10.212 -3.314 -19.088 1.00 98.06 85 ARG A N 1
ATOM 684 C CA . ARG A 1 85 ? 10.681 -2.135 -19.834 1.00 98.06 85 ARG A CA 1
ATOM 685 C C . ARG A 1 85 ? 12.193 -1.951 -19.728 1.00 98.06 85 ARG A C 1
ATOM 687 O O . ARG A 1 85 ? 12.863 -1.795 -20.733 1.00 98.06 85 ARG A O 1
ATOM 694 N N . LYS A 1 86 ? 12.752 -2.061 -18.519 1.00 97.94 86 LYS A N 1
ATOM 695 C CA . LYS A 1 86 ? 14.208 -1.961 -18.328 1.00 97.94 86 LYS A CA 1
ATOM 696 C C . LYS A 1 86 ? 14.987 -3.075 -19.026 1.00 97.94 86 LYS A C 1
ATOM 698 O O . LYS A 1 86 ? 16.127 -2.857 -19.418 1.00 97.94 86 LYS A O 1
ATOM 703 N N . MET A 1 87 ? 14.419 -4.277 -19.113 1.00 98.00 87 MET A N 1
ATOM 704 C CA . MET A 1 87 ? 15.050 -5.386 -19.829 1.00 98.00 87 MET A CA 1
ATOM 705 C C . MET A 1 87 ? 15.017 -5.179 -21.342 1.00 98.00 87 MET A C 1
ATOM 707 O O . MET A 1 87 ? 15.964 -5.570 -22.012 1.00 98.00 87 MET A O 1
ATOM 711 N N . GLU A 1 88 ? 13.952 -4.571 -21.862 1.00 97.38 88 GLU A N 1
ATOM 712 C CA . GLU A 1 88 ? 13.851 -4.174 -23.266 1.00 97.38 88 GLU A CA 1
ATOM 713 C C . GLU A 1 88 ? 14.893 -3.102 -23.607 1.00 97.38 88 GLU A C 1
ATOM 715 O O . GLU A 1 88 ? 15.672 -3.314 -24.533 1.00 97.38 88 GLU A O 1
ATOM 720 N N . ASP A 1 89 ? 15.011 -2.053 -22.782 1.00 97.38 89 ASP A N 1
ATOM 721 C CA . ASP A 1 89 ? 16.058 -1.027 -22.921 1.00 97.38 89 ASP A CA 1
ATOM 722 C C . ASP A 1 89 ? 17.464 -1.667 -22.936 1.00 97.38 89 ASP A C 1
ATOM 724 O O . ASP A 1 89 ? 18.301 -1.370 -23.785 1.00 97.38 89 ASP A O 1
ATOM 728 N N . LEU A 1 90 ? 17.722 -2.609 -22.019 1.00 97.75 90 LEU A N 1
ATOM 729 C CA . LEU A 1 90 ? 19.000 -3.321 -21.955 1.00 97.75 90 LEU A CA 1
ATOM 730 C C . LEU A 1 90 ? 19.253 -4.189 -23.196 1.00 97.75 90 LEU A C 1
ATOM 732 O O . LEU A 1 90 ? 20.394 -4.312 -23.638 1.00 97.75 90 LEU A O 1
ATOM 736 N N . ALA A 1 91 ? 18.218 -4.837 -23.730 1.00 96.94 91 ALA A N 1
ATOM 737 C CA . ALA A 1 91 ? 18.339 -5.648 -24.935 1.00 96.94 91 ALA A CA 1
ATOM 738 C C . ALA A 1 91 ? 18.678 -4.780 -26.155 1.00 96.94 91 ALA A C 1
ATOM 740 O O . ALA A 1 91 ? 19.516 -5.178 -26.964 1.00 96.94 91 ALA A O 1
ATOM 741 N N . GLU A 1 92 ? 18.084 -3.587 -26.253 1.00 97.06 92 GLU A N 1
ATOM 742 C CA . GLU A 1 92 ? 18.424 -2.594 -27.275 1.00 97.06 92 GLU A CA 1
ATOM 743 C C . GLU A 1 92 ? 19.882 -2.128 -27.141 1.00 97.06 92 GLU A C 1
ATOM 745 O O . GLU A 1 92 ? 20.626 -2.163 -28.122 1.00 97.06 92 GLU A O 1
ATOM 750 N N . ASP A 1 93 ? 20.331 -1.795 -25.926 1.00 97.06 93 ASP A N 1
ATOM 751 C CA . ASP A 1 93 ? 21.726 -1.418 -25.663 1.00 97.06 93 ASP A CA 1
ATOM 752 C C . ASP A 1 93 ? 22.713 -2.520 -26.088 1.00 97.06 93 ASP A C 1
ATOM 754 O O . ASP A 1 93 ? 23.746 -2.236 -26.698 1.00 97.06 93 ASP A O 1
ATOM 758 N N . ILE A 1 94 ? 22.407 -3.790 -25.793 1.00 96.50 94 ILE A N 1
ATOM 759 C CA . ILE A 1 94 ? 23.239 -4.932 -26.203 1.00 96.50 94 ILE A CA 1
ATOM 760 C C . ILE A 1 94 ? 23.285 -5.044 -27.727 1.00 96.50 94 ILE A C 1
ATOM 762 O O . ILE A 1 94 ? 24.376 -5.185 -28.279 1.00 96.50 94 ILE A O 1
ATOM 766 N N . TYR A 1 95 ? 22.137 -4.941 -28.401 1.00 94.56 95 TYR A N 1
ATOM 767 C CA . TYR A 1 95 ? 22.055 -4.997 -29.861 1.00 94.56 95 TYR A CA 1
ATOM 768 C C . TYR A 1 95 ? 22.896 -3.898 -30.524 1.00 94.56 95 TYR A C 1
ATOM 770 O O . TYR A 1 95 ? 23.627 -4.161 -31.474 1.00 94.56 95 TYR A O 1
ATOM 778 N N . LEU A 1 96 ? 22.879 -2.675 -29.984 1.00 94.88 96 LEU A N 1
ATOM 779 C CA . LEU A 1 96 ? 23.708 -1.571 -30.483 1.00 94.88 96 LEU A CA 1
ATOM 780 C C . LEU A 1 96 ? 25.219 -1.812 -30.319 1.00 94.88 96 LEU A C 1
ATOM 782 O O . LEU A 1 96 ? 26.019 -1.222 -31.048 1.00 94.88 96 LEU A O 1
ATOM 786 N N . LEU A 1 97 ? 25.622 -2.648 -29.359 1.00 94.88 97 LEU A N 1
ATOM 787 C CA . LEU A 1 97 ? 27.018 -3.027 -29.135 1.00 94.88 97 LEU A CA 1
ATOM 788 C C . LEU A 1 97 ? 27.466 -4.220 -29.991 1.00 94.88 97 LEU A C 1
ATOM 790 O O . LEU A 1 97 ? 28.677 -4.463 -30.085 1.00 94.88 97 LEU A O 1
ATOM 794 N N . GLU A 1 98 ? 26.539 -4.963 -30.602 1.00 93.81 98 GLU A N 1
ATOM 795 C CA . GLU A 1 98 ? 26.880 -6.052 -31.514 1.00 93.81 98 GLU A CA 1
ATOM 796 C C . GLU A 1 98 ? 27.698 -5.513 -32.697 1.00 93.81 98 GLU A C 1
ATOM 798 O O . GLU A 1 98 ? 27.453 -4.438 -33.246 1.00 93.81 98 GLU A O 1
ATOM 803 N N . ARG A 1 99 ? 28.739 -6.256 -33.077 1.00 89.81 99 ARG A N 1
ATOM 804 C CA . ARG A 1 99 ? 29.590 -5.923 -34.220 1.00 89.81 99 ARG A CA 1
ATOM 805 C C . ARG A 1 99 ? 29.422 -6.994 -35.271 1.00 89.81 99 ARG A C 1
ATOM 807 O O . ARG A 1 99 ? 29.581 -8.171 -34.958 1.00 89.81 99 ARG A O 1
ATOM 814 N N . ASP A 1 100 ? 29.236 -6.573 -36.515 1.00 79.69 100 ASP A N 1
ATOM 815 C CA . ASP A 1 100 ? 29.304 -7.490 -37.645 1.00 79.69 100 ASP A CA 1
ATOM 816 C C . ASP A 1 100 ? 30.661 -8.203 -37.662 1.00 79.69 100 ASP A C 1
ATOM 818 O O . ASP A 1 100 ? 31.732 -7.577 -37.593 1.00 79.69 100 ASP A O 1
ATOM 822 N N . GLU A 1 101 ? 30.628 -9.529 -37.780 1.00 75.81 101 GLU A N 1
ATOM 823 C CA . GLU A 1 101 ? 31.825 -10.298 -38.082 1.00 75.81 101 GLU A CA 1
ATOM 824 C C . GLU A 1 101 ? 32.331 -9.869 -39.467 1.00 75.81 101 GLU A C 1
ATOM 826 O O . GLU A 1 101 ? 31.644 -10.015 -40.481 1.00 75.81 101 GLU A O 1
ATOM 831 N N . LYS A 1 102 ? 33.542 -9.302 -39.534 1.00 64.81 102 LYS A N 1
ATOM 832 C CA . LYS A 1 102 ? 34.148 -8.909 -40.811 1.00 64.81 102 LYS A CA 1
ATOM 833 C C . LYS A 1 10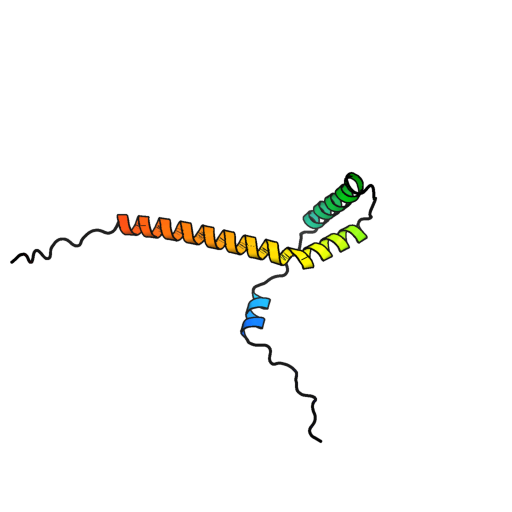2 ? 34.314 -10.133 -41.726 1.00 64.81 102 LYS A C 1
ATOM 835 O O . LYS A 1 102 ? 35.243 -10.909 -41.542 1.00 64.81 102 LYS A O 1
ATOM 840 N N . GLY A 1 103 ? 33.487 -10.200 -42.770 1.00 57.00 103 GLY A N 1
ATOM 841 C CA . GLY A 1 103 ? 33.820 -10.767 -44.079 1.00 57.00 103 GLY A CA 1
ATOM 842 C C . GLY A 1 103 ? 33.655 -12.279 -44.254 1.00 57.00 103 GLY A C 1
ATOM 843 O O . GLY A 1 103 ? 34.627 -13.026 -44.215 1.00 57.00 103 GLY A O 1
ATOM 844 N N . LYS A 1 104 ? 32.464 -12.710 -44.679 1.00 53.41 104 LYS A N 1
ATOM 845 C CA . LYS A 1 104 ? 32.391 -13.569 -45.870 1.00 53.41 104 LYS A CA 1
ATOM 846 C C . LYS A 1 104 ? 32.000 -12.678 -47.035 1.00 53.41 104 LYS A C 1
ATOM 848 O O . LYS A 1 104 ? 30.826 -12.537 -47.358 1.00 53.41 104 LYS A O 1
ATOM 853 N N . ASP A 1 105 ? 33.007 -12.041 -47.622 1.00 54.62 105 ASP A N 1
ATOM 854 C CA . ASP A 1 105 ? 32.896 -11.499 -48.970 1.00 54.62 105 ASP A CA 1
ATOM 855 C C . ASP A 1 105 ? 32.802 -12.700 -49.925 1.00 54.62 105 ASP A C 1
ATOM 857 O O . ASP A 1 105 ? 33.791 -13.207 -50.445 1.00 54.62 105 ASP A O 1
ATOM 861 N N . THR A 1 106 ? 31.602 -13.271 -50.018 1.00 57.62 106 THR A N 1
ATOM 862 C CA . THR A 1 106 ? 31.204 -14.179 -51.092 1.00 57.62 106 THR A CA 1
ATOM 863 C C . THR A 1 106 ? 30.201 -13.428 -51.956 1.00 57.62 106 THR A C 1
ATOM 865 O O . THR A 1 106 ? 29.006 -13.724 -51.940 1.00 57.62 106 THR A O 1
ATOM 868 N N . GLY A 1 107 ? 30.689 -12.395 -52.642 1.00 48.78 107 GLY A N 1
ATOM 869 C CA . GLY A 1 107 ? 30.097 -11.909 -53.886 1.00 48.78 107 GLY A CA 1
ATOM 870 C C . GLY A 1 107 ? 30.626 -12.724 -55.079 1.00 48.78 107 GLY A C 1
ATOM 871 O O . GLY A 1 107 ? 31.719 -13.278 -54.965 1.00 48.78 107 GLY A O 1
ATOM 872 N N . PRO A 1 108 ? 29.836 -12.852 -56.161 1.00 53.41 108 PRO A N 1
ATOM 873 C CA . PRO A 1 108 ? 29.949 -13.887 -57.201 1.00 53.41 108 PRO A CA 1
ATOM 874 C C . PRO A 1 108 ? 31.216 -13.842 -58.063 1.00 53.41 108 PRO A C 1
ATOM 876 O O . PRO A 1 108 ? 31.735 -12.732 -58.319 1.00 53.41 108 PRO A O 1
#

pLDDT: mean 83.56, std 19.43, range [37.0, 98.5]

Radius of gyration: 27.39 Å; chains: 1; bounding box: 55×65×77 Å

Secondary structure (DSSP, 8-state):
------------HHHHHHHHH-------HHHHHHHHHHHHHHHHHHSS----HHHHHHHHHHHHHHHHHHHHHHHHHHHHHHHHHHHHHHHHHHHHH----S------

Sequence (108 aa):
MIDQSISLNHQSPDRIRKEEIMKKIEFSKEAKATIVSSIRRYFETELDQSIGVLPSEFLLDFFADEIGAHYYNQGLRDAHAALLRKMEDLAEDIYLLERDEKGKDTGP